Protein AF-A0A523S338-F1 (afdb_monomer_lite)

Foldseek 3Di:
DDDDDDDDDDDPDDDPDDPPPPPVPPPPPPPPQFWAWQDWDWDDLVPPDIDIDTGFTGFWQVRSQVVVWDWDWDDDDPAIATQDTNPRGADVVVPGGDWDDDPNHGDPGGRSPGTDHD

Secondary structure (DSSP, 8-state):
---------------------------------PPEEEEEEEEE-SSS-EEEEEEEEESBHHHHHHTTS-EEEEEETTEEEEEEETTEE-BGGGTB----EETTEEPSS-GGG-B---

pLDDT: mean 82.99, std 23.02, range [36.62, 98.69]

Structure (mmCIF, N/CA/C/O backbone):
data_AF-A0A523S338-F1
#
_entry.id   AF-A0A523S338-F1
#
loop_
_atom_site.group_PDB
_atom_site.id
_atom_site.type_symbol
_atom_site.label_atom_id
_atom_site.label_alt_id
_atom_site.label_comp_id
_atom_site.label_asym_id
_atom_site.label_entity_id
_atom_site.label_seq_id
_atom_site.pdbx_PDB_ins_code
_atom_site.Cartn_x
_atom_site.Cartn_y
_atom_site.Cartn_z
_atom_site.occupancy
_atom_site.B_iso_or_equiv
_atom_site.auth_seq_id
_atom_site.auth_comp_id
_atom_site.auth_asym_id
_atom_site.auth_atom_id
_atom_site.pdbx_PDB_model_num
ATOM 1 N N . MET A 1 1 ? 61.391 -47.694 -25.283 1.00 40.88 1 MET A N 1
ATOM 2 C CA . MET A 1 1 ? 61.272 -46.566 -24.337 1.00 40.88 1 MET A CA 1
ATOM 3 C C . MET A 1 1 ? 60.509 -47.039 -23.103 1.00 40.88 1 MET A C 1
ATOM 5 O O . MET A 1 1 ? 59.363 -47.431 -23.224 1.00 40.88 1 MET A O 1
ATOM 9 N N . VAL A 1 2 ? 61.253 -47.138 -22.000 1.00 36.62 2 VAL A N 1
ATOM 10 C CA . VAL A 1 2 ? 60.968 -46.983 -20.555 1.00 36.62 2 VAL A CA 1
ATOM 11 C C . VAL A 1 2 ? 59.520 -47.033 -19.989 1.00 36.62 2 VAL A C 1
ATOM 13 O O . VAL A 1 2 ? 58.704 -46.165 -20.264 1.00 36.62 2 VAL A O 1
ATOM 16 N N . ASN A 1 3 ? 59.373 -47.993 -19.059 1.00 38.78 3 ASN A N 1
ATOM 17 C CA . ASN A 1 3 ? 58.655 -48.097 -17.767 1.00 38.78 3 ASN A CA 1
ATOM 18 C C . ASN A 1 3 ? 57.134 -48.305 -17.586 1.00 38.78 3 ASN A C 1
ATOM 20 O O . ASN A 1 3 ? 56.287 -47.458 -17.836 1.00 38.78 3 ASN A O 1
ATOM 24 N N . VAL A 1 4 ? 56.907 -49.463 -16.949 1.00 47.69 4 VAL A N 1
ATOM 25 C CA . VAL A 1 4 ? 55.811 -49.994 -16.126 1.00 47.69 4 VAL A CA 1
ATOM 26 C C . VAL A 1 4 ? 55.727 -49.265 -14.764 1.00 47.69 4 VAL A C 1
ATOM 28 O O . VAL A 1 4 ? 56.702 -48.633 -14.367 1.00 47.69 4 VAL A O 1
ATOM 31 N N . LEU A 1 5 ? 54.625 -49.512 -14.029 1.00 38.94 5 LEU A N 1
ATOM 32 C CA . LEU A 1 5 ? 54.280 -49.201 -12.619 1.00 38.94 5 LEU A CA 1
ATOM 33 C C . LEU A 1 5 ? 53.389 -47.962 -12.459 1.00 38.94 5 LEU A C 1
ATOM 35 O O . LEU A 1 5 ? 53.679 -46.922 -13.021 1.00 38.94 5 LEU A O 1
ATOM 39 N N . ALA A 1 6 ? 52.320 -47.937 -11.666 1.00 38.97 6 ALA A N 1
ATOM 40 C CA . ALA A 1 6 ? 51.645 -48.857 -10.743 1.00 38.97 6 ALA A CA 1
ATOM 41 C C . ALA A 1 6 ? 50.310 -48.135 -10.380 1.00 38.97 6 ALA A C 1
ATOM 43 O O . ALA A 1 6 ? 50.147 -46.969 -10.710 1.00 38.97 6 ALA A O 1
ATOM 44 N N . ALA A 1 7 ? 49.283 -48.666 -9.732 1.00 37.38 7 ALA A N 1
ATOM 45 C CA . ALA A 1 7 ? 49.122 -49.837 -8.904 1.00 37.38 7 ALA A CA 1
ATOM 46 C C . ALA A 1 7 ? 47.620 -50.178 -8.895 1.00 37.38 7 ALA A C 1
ATOM 48 O O . ALA A 1 7 ? 46.768 -49.296 -8.793 1.00 37.38 7 ALA A O 1
ATOM 49 N N . LYS A 1 8 ? 47.297 -51.471 -8.943 1.00 43.69 8 LYS A N 1
ATOM 50 C CA . LYS A 1 8 ? 46.083 -51.981 -8.300 1.00 43.69 8 LYS A CA 1
ATOM 51 C C . LYS A 1 8 ? 46.262 -51.811 -6.788 1.00 43.69 8 LYS A C 1
ATOM 53 O O . LYS A 1 8 ? 47.362 -52.095 -6.324 1.00 43.69 8 LYS A O 1
ATOM 58 N N . LEU A 1 9 ? 45.181 -51.485 -6.070 1.00 39.16 9 LEU A N 1
ATOM 59 C CA . LEU A 1 9 ? 44.757 -52.045 -4.767 1.00 39.16 9 LEU A CA 1
ATOM 60 C C . LEU A 1 9 ? 44.171 -50.980 -3.815 1.00 39.16 9 LEU A C 1
ATOM 62 O O . LEU A 1 9 ? 44.731 -49.905 -3.653 1.00 39.16 9 LEU A O 1
ATOM 66 N N . ILE A 1 10 ? 43.106 -51.404 -3.117 1.00 43.78 10 ILE A N 1
ATOM 67 C CA . ILE A 1 10 ? 42.493 -50.834 -1.900 1.00 43.78 10 ILE A CA 1
ATOM 68 C C . ILE A 1 10 ? 41.421 -49.755 -2.137 1.00 43.78 10 ILE A C 1
ATOM 70 O O . ILE A 1 10 ? 41.722 -48.578 -2.267 1.00 43.78 10 ILE A O 1
ATOM 74 N N . SER A 1 11 ? 40.146 -50.163 -2.132 1.00 37.69 11 SER A N 1
ATOM 75 C CA . SER A 1 11 ? 39.204 -49.743 -1.074 1.00 37.69 11 SER A CA 1
ATOM 76 C C . SER A 1 11 ? 37.795 -50.266 -1.353 1.00 37.69 11 SER A C 1
ATOM 78 O O . SER A 1 11 ? 36.898 -49.552 -1.789 1.00 37.69 11 SER A O 1
ATOM 80 N N . THR A 1 12 ? 37.596 -51.550 -1.071 1.00 45.22 12 THR A N 1
ATOM 81 C CA . THR A 1 12 ? 36.277 -52.084 -0.730 1.00 45.22 12 THR A CA 1
ATOM 82 C C . THR A 1 12 ? 36.127 -51.928 0.780 1.00 45.22 12 THR A C 1
ATOM 84 O O . THR A 1 12 ? 36.534 -52.828 1.501 1.00 45.22 12 THR A O 1
ATOM 87 N N . LEU A 1 13 ? 35.643 -50.787 1.274 1.00 38.25 13 LEU A N 1
ATOM 88 C CA . LEU A 1 13 ? 34.935 -50.663 2.558 1.00 38.25 13 LEU A CA 1
ATOM 89 C C . LEU A 1 13 ? 34.571 -49.201 2.818 1.00 38.25 13 LEU A C 1
ATOM 91 O O . LEU A 1 13 ? 35.403 -48.327 2.604 1.00 38.25 13 LEU A O 1
ATOM 95 N N . LEU A 1 14 ? 33.401 -49.004 3.437 1.00 38.91 14 LEU A N 1
ATOM 96 C CA . LEU A 1 14 ? 32.992 -47.774 4.119 1.00 38.91 14 LEU A CA 1
ATOM 97 C C . LEU A 1 14 ? 32.667 -46.626 3.133 1.00 38.91 14 LEU A C 1
ATOM 99 O O . LEU A 1 14 ? 33.534 -46.053 2.500 1.00 38.91 14 LEU A O 1
ATOM 103 N N . ILE A 1 15 ? 31.423 -46.195 2.954 1.00 50.84 15 ILE A N 1
ATOM 104 C CA . ILE A 1 15 ? 30.575 -45.639 4.004 1.00 50.84 15 ILE A CA 1
ATOM 105 C C . ILE A 1 15 ? 29.139 -45.600 3.451 1.00 50.84 15 ILE A C 1
ATOM 107 O O . ILE A 1 15 ? 28.803 -44.794 2.587 1.00 50.84 15 ILE A O 1
ATOM 111 N N . ALA A 1 16 ? 28.275 -46.464 3.979 1.00 47.59 16 ALA A N 1
ATOM 112 C CA . ALA A 1 16 ? 26.874 -46.112 4.131 1.00 47.59 16 ALA A CA 1
ATOM 113 C C . ALA A 1 16 ? 26.823 -45.028 5.221 1.00 47.59 16 ALA A C 1
ATOM 115 O O . ALA A 1 16 ? 26.767 -45.350 6.404 1.00 47.59 16 ALA A O 1
ATOM 116 N N . ALA A 1 17 ? 26.943 -43.752 4.845 1.00 44.59 17 ALA A N 1
ATOM 117 C CA . ALA A 1 17 ? 26.666 -42.642 5.753 1.00 44.59 17 ALA A CA 1
ATOM 118 C C . ALA A 1 17 ? 25.308 -42.076 5.397 1.00 44.59 17 ALA A C 1
ATOM 120 O O . ALA A 1 17 ? 25.133 -41.418 4.378 1.00 44.59 17 ALA A O 1
ATOM 121 N N . LEU A 1 18 ? 24.396 -42.345 6.321 1.00 47.12 18 LEU A N 1
ATOM 122 C CA . LEU A 1 18 ? 23.430 -41.385 6.813 1.00 47.12 18 LEU A CA 1
ATOM 123 C C . LEU A 1 18 ? 22.560 -40.742 5.737 1.00 47.12 18 LEU A C 1
ATOM 125 O O . LEU A 1 18 ? 22.772 -39.631 5.259 1.00 47.12 18 LEU A O 1
ATOM 129 N N . ILE A 1 19 ? 21.449 -41.434 5.528 1.00 53.94 19 ILE A N 1
ATOM 130 C CA . ILE A 1 19 ? 20.125 -40.826 5.551 1.00 53.94 19 ILE A CA 1
ATOM 131 C C . ILE A 1 19 ? 20.074 -39.819 6.723 1.00 53.94 19 ILE A C 1
ATOM 133 O O . ILE A 1 19 ? 19.728 -40.177 7.847 1.00 53.94 19 ILE A O 1
ATOM 137 N N . SER A 1 20 ? 20.444 -38.565 6.481 1.00 50.72 20 SER A N 1
ATOM 138 C CA . SER A 1 20 ? 20.126 -37.462 7.385 1.00 50.72 20 SER A CA 1
ATOM 139 C C . SER A 1 20 ? 18.796 -36.882 6.941 1.00 50.72 20 SER A C 1
ATOM 141 O O . SER A 1 20 ? 18.730 -35.965 6.123 1.00 50.72 20 SER A O 1
ATOM 143 N N . GLN A 1 21 ? 17.728 -37.474 7.475 1.00 57.09 21 GLN A N 1
ATOM 144 C CA . GLN A 1 21 ? 16.388 -36.906 7.457 1.00 57.09 21 GLN A CA 1
ATOM 145 C C . GLN A 1 21 ? 16.436 -35.595 8.246 1.00 57.09 21 GLN A C 1
ATOM 147 O O . GLN A 1 21 ? 16.319 -35.597 9.466 1.00 57.09 21 GLN A O 1
ATOM 152 N N . HIS A 1 22 ? 16.623 -34.473 7.561 1.00 47.62 22 HIS A N 1
ATOM 153 C CA . HIS A 1 22 ? 16.223 -33.177 8.096 1.00 47.62 22 HIS A CA 1
ATOM 154 C C . HIS A 1 22 ? 14.870 -32.833 7.483 1.00 47.62 22 HIS A C 1
ATOM 156 O O . HIS A 1 22 ? 14.740 -31.902 6.697 1.00 47.62 22 HIS A O 1
ATOM 162 N N . ALA A 1 23 ? 13.843 -33.600 7.852 1.00 56.06 23 ALA A N 1
ATOM 163 C CA . ALA A 1 23 ? 12.535 -32.985 7.984 1.00 56.06 23 ALA A CA 1
ATOM 164 C C . ALA A 1 23 ? 12.639 -32.119 9.243 1.00 56.06 23 ALA A C 1
ATOM 166 O O . ALA A 1 23 ? 12.390 -32.581 10.354 1.00 56.06 23 ALA A O 1
ATOM 167 N N . ALA A 1 24 ? 13.137 -30.893 9.082 1.00 56.03 24 ALA A N 1
ATOM 168 C CA . ALA A 1 24 ? 12.938 -29.885 10.100 1.00 56.03 24 ALA A CA 1
ATOM 169 C C . ALA A 1 24 ? 11.425 -29.684 10.172 1.00 56.03 24 ALA A C 1
ATOM 171 O O . ALA A 1 24 ? 10.824 -29.090 9.279 1.00 56.03 24 ALA A O 1
ATOM 172 N N . THR A 1 25 ? 10.796 -30.263 11.189 1.00 49.28 25 THR A N 1
ATOM 173 C CA . THR A 1 25 ? 9.441 -29.895 11.565 1.00 49.28 25 THR A CA 1
ATOM 174 C C . THR A 1 25 ? 9.510 -28.426 11.952 1.00 49.28 25 THR A C 1
ATOM 176 O O . THR A 1 25 ? 9.946 -28.088 13.051 1.00 49.28 25 THR A O 1
ATOM 179 N N . PHE A 1 26 ? 9.146 -27.547 11.021 1.00 50.00 26 PHE A N 1
ATOM 180 C CA . PHE A 1 26 ? 8.858 -26.157 11.323 1.00 50.00 26 PHE A CA 1
ATOM 181 C C . PHE A 1 26 ? 7.591 -26.168 12.176 1.00 50.00 26 PHE A C 1
ATOM 183 O O . PHE A 1 26 ? 6.476 -26.121 11.664 1.00 50.00 26 PHE A O 1
ATOM 190 N N . ILE A 1 27 ? 7.755 -26.312 13.491 1.00 51.34 27 ILE A N 1
ATOM 191 C CA . ILE A 1 27 ? 6.748 -25.826 14.426 1.00 51.34 27 ILE A CA 1
ATOM 192 C C . ILE A 1 27 ? 6.952 -24.318 14.423 1.00 51.34 27 ILE A C 1
ATOM 194 O O . ILE A 1 27 ? 7.663 -23.774 15.261 1.00 51.34 27 ILE A O 1
ATOM 198 N N . GLY A 1 28 ? 6.415 -23.661 13.396 1.00 45.91 28 GLY A N 1
ATOM 199 C CA . GLY A 1 28 ? 6.152 -22.242 13.504 1.00 45.91 28 GLY A CA 1
ATOM 200 C C . GLY A 1 28 ? 5.201 -22.095 14.677 1.00 45.91 28 GLY A C 1
ATOM 201 O O . GLY A 1 28 ? 4.118 -22.684 14.661 1.00 45.91 28 GLY A O 1
ATOM 202 N N . GLU A 1 29 ? 5.613 -21.374 15.716 1.00 43.69 29 GLU A N 1
ATOM 203 C CA . GLU A 1 29 ? 4.633 -20.724 16.571 1.00 43.69 29 GLU A CA 1
ATOM 204 C C . GLU A 1 29 ? 3.706 -19.968 15.620 1.00 43.69 29 GLU A C 1
ATOM 206 O O . GLU A 1 29 ? 4.148 -19.054 14.926 1.00 43.69 29 GLU A O 1
ATOM 211 N N . SER A 1 30 ? 2.444 -20.391 15.507 1.00 46.50 30 SER A N 1
ATOM 212 C CA . SER A 1 30 ? 1.453 -19.514 14.907 1.00 46.50 30 SER A CA 1
ATOM 213 C C . SER A 1 30 ? 1.271 -18.390 15.920 1.00 46.50 30 SER A C 1
ATOM 215 O O . SER A 1 30 ? 0.473 -18.518 16.853 1.00 46.50 30 SER A O 1
ATOM 217 N N . SER A 1 31 ? 2.051 -17.319 15.800 1.00 54.75 31 SER A N 1
ATOM 218 C CA . SER A 1 31 ? 1.603 -16.036 16.310 1.00 54.75 31 SER A CA 1
ATOM 219 C C . SER A 1 31 ? 0.297 -15.772 15.573 1.00 54.75 31 SER A C 1
ATOM 221 O O . SER A 1 31 ? 0.286 -15.509 14.375 1.00 54.75 31 SER A O 1
ATOM 223 N N . HIS A 1 32 ? -0.828 -15.993 16.252 1.00 52.25 32 HIS A N 1
ATOM 224 C CA . HIS A 1 32 ? -2.071 -15.385 15.812 1.00 52.25 32 HIS A CA 1
ATOM 225 C C . HIS A 1 32 ? -1.827 -13.887 15.951 1.00 52.25 32 HIS A C 1
ATOM 227 O O . HIS A 1 32 ? -1.904 -13.353 17.056 1.00 52.25 32 HIS A O 1
ATOM 233 N N . GLU A 1 33 ? -1.418 -13.247 14.859 1.00 69.94 33 GLU A N 1
ATOM 234 C CA . GLU A 1 33 ? -1.448 -11.797 14.769 1.00 69.94 33 GLU A CA 1
ATOM 235 C C . GLU A 1 33 ? -2.924 -11.418 14.829 1.00 69.94 33 GLU A C 1
ATOM 237 O O . GLU A 1 33 ? -3.741 -11.864 14.020 1.00 69.94 33 GLU A O 1
ATOM 242 N N . ILE A 1 34 ? -3.289 -10.736 15.910 1.00 82.56 34 ILE A N 1
ATOM 243 C CA . ILE A 1 34 ? -4.652 -10.268 16.114 1.00 82.56 34 ILE A CA 1
ATOM 244 C C . ILE A 1 34 ? -4.812 -9.084 15.171 1.00 82.56 34 ILE A C 1
ATOM 246 O O . ILE A 1 34 ? -4.043 -8.133 15.265 1.00 82.56 34 ILE A O 1
ATOM 250 N N . ALA A 1 35 ? -5.777 -9.164 14.256 1.00 91.25 35 ALA A N 1
ATOM 251 C CA . ALA A 1 35 ? -6.092 -8.042 13.387 1.00 91.25 35 ALA A CA 1
ATOM 252 C C . ALA A 1 35 ? -6.542 -6.850 14.242 1.00 91.25 35 ALA A C 1
ATOM 254 O O . ALA A 1 35 ? -7.441 -6.998 15.075 1.00 91.25 35 ALA A O 1
ATOM 255 N N . ALA A 1 36 ? -5.914 -5.696 14.030 1.00 95.31 36 ALA A N 1
ATOM 256 C CA . ALA A 1 36 ? -6.407 -4.432 14.548 1.00 95.31 36 ALA A CA 1
ATOM 257 C C . ALA A 1 36 ? -7.703 -4.055 13.822 1.00 95.31 36 ALA A C 1
ATOM 259 O O . ALA A 1 36 ? -7.971 -4.513 12.705 1.00 95.31 36 ALA A O 1
ATOM 260 N N . THR A 1 37 ? -8.521 -3.242 14.474 1.00 96.56 37 THR A N 1
ATOM 261 C CA . THR A 1 37 ? -9.871 -2.887 14.031 1.00 96.56 37 THR A CA 1
ATOM 262 C C . THR A 1 37 ? -10.045 -1.374 13.968 1.00 96.56 37 THR A C 1
ATOM 264 O O . THR A 1 37 ? -9.273 -0.617 14.547 1.00 96.56 37 THR A O 1
ATOM 267 N N . GLY A 1 38 ? -11.070 -0.899 13.255 1.00 96.88 38 GLY A N 1
ATOM 268 C CA . GLY A 1 38 ? -11.355 0.541 13.195 1.00 96.88 38 GLY A CA 1
ATOM 269 C C . GLY A 1 38 ? -10.315 1.351 12.410 1.00 96.88 38 GLY A C 1
ATOM 270 O O . GLY A 1 38 ? -10.253 2.574 12.547 1.00 96.88 38 GLY A O 1
ATOM 271 N N . ILE A 1 39 ? -9.505 0.693 11.578 1.00 97.88 39 ILE A N 1
ATOM 272 C CA . ILE A 1 39 ? -8.433 1.336 10.822 1.00 97.88 39 ILE A CA 1
ATOM 273 C C . ILE A 1 39 ? -9.043 2.243 9.752 1.00 97.88 39 ILE A C 1
ATOM 275 O O . ILE A 1 39 ? -9.990 1.873 9.051 1.00 97.88 39 ILE A O 1
ATOM 279 N N . SER A 1 40 ? -8.472 3.440 9.613 1.00 98.25 40 SER A N 1
ATOM 280 C CA . SER A 1 40 ? -8.734 4.329 8.482 1.00 98.25 40 SER A CA 1
ATOM 281 C C . SER A 1 40 ? -7.575 4.267 7.495 1.00 98.25 40 SER A C 1
ATOM 283 O O . SER A 1 40 ? -6.419 4.430 7.885 1.00 98.25 40 SER A O 1
ATOM 285 N N . LEU A 1 41 ? -7.885 4.055 6.218 1.00 98.38 41 LEU A N 1
ATOM 286 C CA . LEU A 1 41 ? -6.915 4.033 5.127 1.00 98.38 41 LEU A CA 1
ATOM 287 C C . LEU A 1 41 ? -7.201 5.182 4.164 1.00 98.38 41 LEU A C 1
ATOM 289 O O . LEU A 1 41 ? -8.303 5.296 3.629 1.00 98.38 41 LEU A O 1
ATOM 293 N N . HIS A 1 42 ? -6.171 5.982 3.914 1.00 98.44 42 HIS A N 1
ATOM 294 C CA . HIS A 1 42 ? -6.173 7.054 2.930 1.00 98.44 42 HIS A CA 1
ATOM 295 C C . HIS A 1 42 ? -5.260 6.671 1.764 1.00 98.44 42 HIS A C 1
ATOM 297 O O . HIS A 1 42 ? -4.047 6.545 1.940 1.00 98.44 42 HIS A O 1
ATOM 303 N N . LEU A 1 43 ? -5.834 6.473 0.578 1.00 98.31 43 LEU A N 1
ATOM 304 C CA . LEU A 1 43 ? -5.101 6.102 -0.629 1.00 98.31 43 LEU A CA 1
ATOM 305 C C . LEU A 1 43 ? -5.048 7.284 -1.603 1.00 98.31 43 LEU A C 1
ATOM 307 O O . LEU A 1 43 ? -6.025 7.574 -2.295 1.00 98.31 43 LEU A O 1
ATOM 311 N N . ASP A 1 44 ? -3.893 7.947 -1.663 1.00 98.00 44 ASP A N 1
ATOM 312 C CA . ASP A 1 44 ? -3.613 9.066 -2.571 1.00 98.00 44 ASP A CA 1
ATOM 313 C C . ASP A 1 44 ? -2.806 8.589 -3.787 1.00 98.00 44 ASP A C 1
ATOM 315 O O . ASP A 1 44 ? -1.695 8.074 -3.661 1.00 98.00 44 ASP A O 1
ATOM 319 N N . PHE A 1 45 ? -3.357 8.782 -4.985 1.00 96.94 45 PHE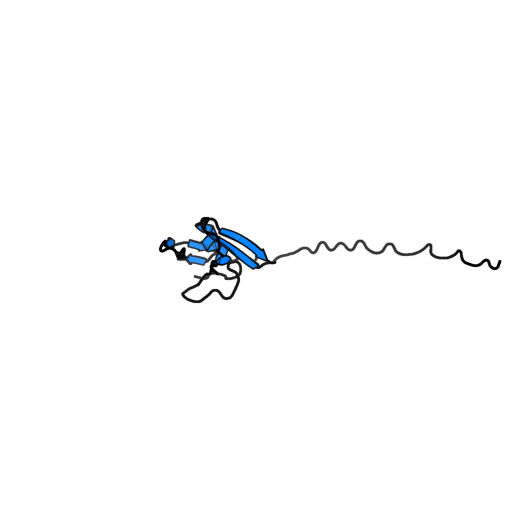 A N 1
ATOM 320 C CA . PHE A 1 45 ? -2.738 8.366 -6.247 1.00 96.94 45 PHE A CA 1
ATOM 321 C C . PHE A 1 45 ? -1.750 9.396 -6.823 1.00 96.94 45 PHE A C 1
ATOM 323 O O . PHE A 1 45 ? -1.213 9.196 -7.916 1.00 96.94 45 PHE A O 1
ATOM 330 N N . GLY A 1 46 ? -1.547 10.538 -6.163 1.00 93.75 46 GLY A N 1
ATOM 331 C CA . GLY A 1 46 ? -0.644 11.608 -6.603 1.00 93.75 46 GLY A CA 1
ATOM 332 C C . GLY A 1 46 ? -1.119 12.372 -7.845 1.00 93.75 46 GLY A C 1
ATOM 333 O O . GLY A 1 46 ? -0.420 13.256 -8.340 1.00 93.75 46 GLY A O 1
ATOM 334 N N . ASN A 1 47 ? -2.311 12.056 -8.361 1.00 91.94 47 ASN A N 1
ATOM 335 C CA . ASN A 1 47 ? -2.945 12.721 -9.505 1.00 91.94 47 ASN A CA 1
ATOM 336 C C . ASN A 1 47 ? -4.178 13.557 -9.102 1.00 91.94 47 ASN A C 1
ATOM 338 O O . ASN A 1 47 ? -4.955 13.967 -9.964 1.00 91.94 47 ASN A O 1
ATOM 342 N N . GLY A 1 48 ? -4.362 13.791 -7.798 1.00 95.38 48 GLY A N 1
ATOM 343 C CA . GLY A 1 48 ? -5.532 14.456 -7.220 1.00 95.38 48 GLY A CA 1
ATOM 344 C C . GLY A 1 48 ? -6.715 13.524 -6.937 1.00 95.38 48 GLY A C 1
ATOM 345 O O . GLY A 1 48 ? -7.714 13.981 -6.387 1.00 95.38 48 GLY A O 1
ATOM 346 N N . THR A 1 49 ? -6.616 12.240 -7.292 1.00 96.50 49 THR A N 1
ATOM 347 C CA . THR A 1 49 ? -7.569 11.209 -6.865 1.00 96.50 49 THR A CA 1
ATOM 348 C C . THR A 1 49 ? -7.155 10.676 -5.505 1.00 96.50 49 THR A C 1
ATOM 350 O O . THR A 1 49 ? -6.008 10.274 -5.318 1.00 96.50 49 THR A O 1
ATOM 353 N N . VAL A 1 50 ? -8.119 10.638 -4.594 1.00 97.94 50 VAL A N 1
ATOM 354 C CA . VAL A 1 50 ? -7.976 10.135 -3.232 1.00 97.94 50 VAL A CA 1
ATOM 355 C C . VAL A 1 50 ? -9.162 9.230 -2.934 1.00 97.94 50 VAL A C 1
ATOM 357 O O . VAL A 1 50 ? -10.290 9.552 -3.319 1.00 97.94 50 VAL A O 1
ATOM 360 N N . LEU A 1 51 ? -8.908 8.113 -2.258 1.00 98.06 51 LEU A N 1
ATOM 361 C CA . LEU A 1 51 ? -9.936 7.234 -1.711 1.00 98.06 51 LEU A CA 1
ATOM 362 C C . LEU A 1 51 ? -9.747 7.100 -0.202 1.00 98.06 51 LEU A C 1
ATOM 364 O O . LEU A 1 51 ? -8.640 6.840 0.264 1.00 98.06 51 LEU A O 1
ATOM 368 N N . ASP A 1 52 ? -10.845 7.235 0.534 1.00 98.44 52 ASP A N 1
ATOM 369 C CA . ASP A 1 52 ? -10.886 7.076 1.983 1.00 98.44 52 ASP A CA 1
ATOM 370 C C . ASP A 1 52 ? -11.715 5.844 2.340 1.00 98.44 52 ASP A C 1
ATOM 372 O O . ASP A 1 52 ? -12.843 5.667 1.866 1.00 98.44 52 ASP A O 1
ATOM 376 N N . PHE A 1 53 ? -11.152 5.003 3.197 1.00 98.38 53 PHE A N 1
ATOM 377 C CA . PHE A 1 53 ? -11.794 3.819 3.745 1.00 98.38 53 PHE A CA 1
ATOM 378 C C . PHE A 1 53 ? -11.725 3.879 5.271 1.00 98.38 53 PHE A C 1
ATOM 380 O O . PHE A 1 53 ? -10.743 4.354 5.842 1.00 98.38 53 PHE A O 1
ATOM 387 N N . HIS A 1 54 ? -12.767 3.384 5.932 1.00 98.00 54 HIS A N 1
ATOM 388 C CA . HIS A 1 54 ? -12.905 3.400 7.386 1.00 98.00 54 HIS A CA 1
ATOM 389 C C . HIS A 1 54 ? -13.403 2.046 7.877 1.00 98.00 54 HIS A C 1
ATOM 391 O O . HIS A 1 54 ? -13.921 1.257 7.084 1.00 98.00 54 HIS A O 1
ATOM 397 N N . ASP A 1 55 ? -13.276 1.818 9.184 1.00 97.25 55 ASP A N 1
ATOM 398 C CA . ASP A 1 55 ? -13.710 0.590 9.850 1.00 97.25 55 ASP A CA 1
ATOM 399 C C . ASP A 1 5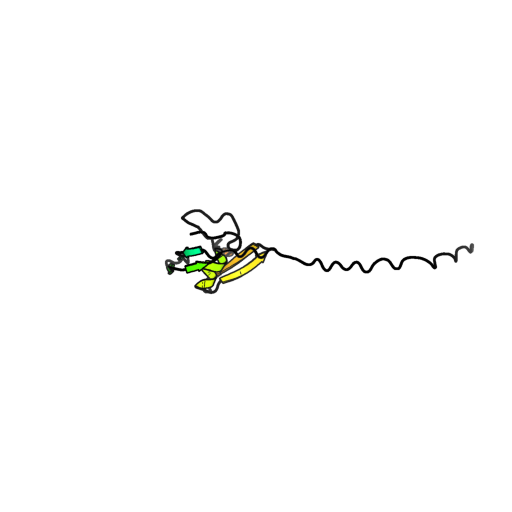5 ? -13.084 -0.674 9.225 1.00 97.25 55 ASP A C 1
ATOM 401 O O . ASP A 1 55 ? -13.727 -1.719 9.123 1.00 97.25 55 ASP A O 1
ATOM 405 N N . ILE A 1 56 ? -11.825 -0.565 8.782 1.00 97.38 56 ILE A N 1
ATOM 406 C CA . ILE A 1 56 ? -11.063 -1.675 8.204 1.00 97.38 56 ILE A CA 1
ATOM 407 C C . ILE A 1 56 ? -10.445 -2.510 9.326 1.00 97.38 56 ILE A C 1
ATOM 409 O O . ILE A 1 56 ? -10.045 -1.987 10.370 1.00 97.38 56 ILE A O 1
ATOM 413 N N . GLU A 1 57 ? -10.339 -3.810 9.077 1.00 96.75 57 GLU A N 1
ATOM 414 C CA . GLU A 1 57 ? -9.583 -4.743 9.903 1.00 96.75 57 GLU A CA 1
ATOM 415 C C . GLU A 1 57 ? -8.338 -5.210 9.145 1.00 96.75 57 GLU A C 1
ATOM 417 O O . GLU A 1 57 ? -8.392 -5.439 7.933 1.00 96.75 57 GLU A O 1
ATOM 422 N N . GLY A 1 58 ? -7.222 -5.386 9.848 1.00 96.50 58 GLY A N 1
ATOM 423 C CA . GLY A 1 58 ? -6.029 -5.978 9.254 1.00 96.50 58 GLY A CA 1
ATOM 424 C C . GLY A 1 58 ? -4.889 -6.183 10.241 1.00 96.50 58 GLY A C 1
ATOM 425 O O . GLY A 1 58 ? -4.899 -5.637 11.340 1.00 96.50 58 GLY A O 1
ATOM 426 N N . THR A 1 59 ? -3.920 -7.013 9.863 1.00 97.19 59 THR A N 1
ATOM 427 C CA . THR A 1 59 ? -2.747 -7.340 10.698 1.00 97.19 59 THR A CA 1
ATOM 428 C C . THR A 1 59 ? -1.560 -6.431 10.413 1.00 97.19 59 THR A C 1
ATOM 430 O O . THR A 1 59 ? -0.893 -5.957 11.325 1.00 97.19 59 THR A O 1
ATOM 433 N N . ASP A 1 60 ? -1.325 -6.123 9.140 1.00 98.06 60 ASP A N 1
ATOM 434 C CA . ASP A 1 60 ? -0.239 -5.263 8.684 1.00 98.06 60 ASP A CA 1
ATOM 435 C C . ASP A 1 60 ? -0.701 -4.316 7.568 1.00 98.06 60 ASP A C 1
ATOM 437 O O . ASP A 1 60 ? -1.812 -4.430 7.044 1.00 98.06 60 ASP A O 1
ATOM 441 N N . VAL A 1 61 ? 0.144 -3.354 7.195 1.00 98.31 61 VAL A N 1
ATOM 442 C CA . VAL A 1 61 ? -0.199 -2.334 6.188 1.00 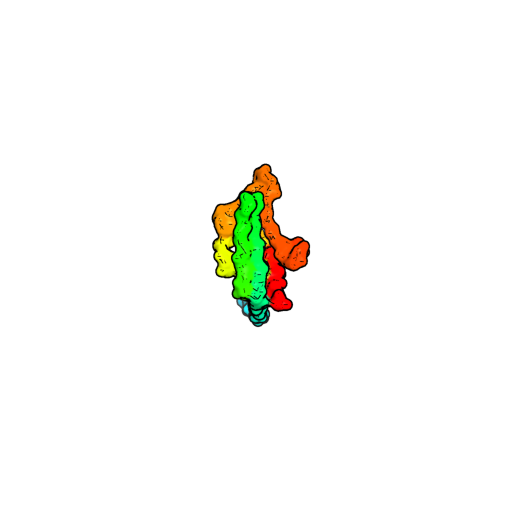98.31 61 VAL A CA 1
ATOM 443 C C . VAL A 1 61 ? -0.523 -2.945 4.820 1.00 98.31 61 VAL A C 1
ATOM 445 O O . VAL A 1 61 ? -1.412 -2.442 4.124 1.00 98.31 61 VAL A O 1
ATOM 448 N N . LEU A 1 62 ? 0.167 -4.019 4.416 1.00 98.50 62 LEU A N 1
ATOM 449 C CA . LEU A 1 62 ? -0.145 -4.703 3.159 1.00 98.50 62 LEU A CA 1
ATOM 450 C C . LEU A 1 62 ? -1.536 -5.336 3.249 1.00 98.50 62 LEU A C 1
ATOM 452 O O . LEU A 1 62 ? -2.365 -5.084 2.378 1.00 98.50 62 LEU A O 1
ATOM 456 N N . ASN A 1 63 ? -1.812 -6.077 4.321 1.00 98.06 63 ASN A N 1
ATOM 457 C CA . ASN A 1 63 ? -3.090 -6.740 4.550 1.00 98.06 63 ASN A CA 1
ATOM 458 C C . ASN A 1 63 ? -4.268 -5.750 4.601 1.00 98.06 63 ASN A C 1
ATOM 460 O O . ASN A 1 63 ? -5.292 -5.985 3.960 1.00 98.06 63 ASN A O 1
ATOM 464 N N . VAL A 1 64 ? -4.102 -4.612 5.284 1.00 98.31 64 VAL A N 1
ATOM 465 C CA . VAL A 1 64 ? -5.092 -3.519 5.303 1.00 98.31 64 VAL A CA 1
ATOM 466 C C . VAL A 1 64 ? -5.370 -3.014 3.888 1.00 98.31 64 VAL A C 1
ATOM 468 O O . VAL A 1 64 ? -6.527 -2.860 3.504 1.00 98.31 64 VAL A O 1
ATOM 471 N N . THR A 1 65 ? -4.331 -2.791 3.083 1.00 98.56 65 THR A N 1
ATOM 472 C CA . THR A 1 65 ? -4.488 -2.263 1.717 1.00 98.56 65 THR A CA 1
ATOM 473 C C . THR A 1 65 ? -5.149 -3.286 0.785 1.00 98.56 65 THR A C 1
ATOM 475 O O . THR A 1 65 ?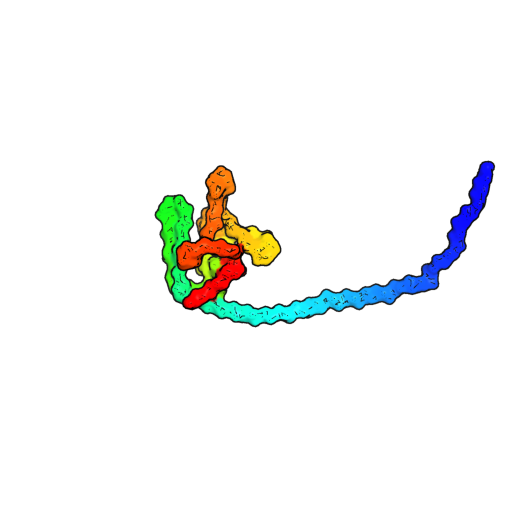 -6.075 -2.948 0.046 1.00 98.56 65 THR A O 1
ATOM 478 N N . GLU A 1 66 ? -4.725 -4.550 0.857 1.00 98.38 66 GLU A N 1
ATOM 479 C CA . GLU A 1 66 ? -5.281 -5.665 0.078 1.00 98.38 66 GLU A CA 1
ATOM 480 C C . GLU A 1 66 ? -6.754 -5.951 0.409 1.00 98.38 66 GLU A C 1
ATOM 482 O O . GLU A 1 66 ? -7.480 -6.499 -0.421 1.00 98.38 66 GLU A O 1
ATOM 487 N N . SER A 1 67 ? -7.223 -5.557 1.598 1.00 97.69 67 SER A N 1
ATOM 488 C CA . SER A 1 67 ? -8.622 -5.743 2.002 1.00 97.69 67 SER A CA 1
ATOM 489 C C . SER A 1 67 ? -9.615 -4.885 1.205 1.00 97.69 67 SER A C 1
ATOM 491 O O . SER A 1 67 ? -10.791 -5.243 1.111 1.00 97.69 67 SER A O 1
ATOM 493 N N . VAL A 1 68 ? -9.159 -3.778 0.602 1.00 98.19 68 VAL A N 1
ATOM 494 C CA . VAL A 1 68 ? -10.030 -2.825 -0.112 1.00 98.19 68 VAL A CA 1
ATOM 495 C C . VAL A 1 68 ? -9.747 -2.718 -1.607 1.00 98.19 68 VAL A C 1
ATOM 497 O O . VAL A 1 68 ? -10.610 -2.265 -2.360 1.00 98.19 68 VAL A O 1
ATOM 500 N N . THR A 1 69 ? -8.560 -3.119 -2.063 1.00 98.12 69 THR A N 1
ATOM 501 C CA . THR A 1 69 ? -8.177 -3.046 -3.476 1.00 98.12 69 THR A CA 1
ATOM 502 C C . THR A 1 69 ? -7.075 -4.042 -3.819 1.00 98.12 69 THR A C 1
ATOM 504 O O . THR A 1 69 ? -6.313 -4.472 -2.962 1.00 98.12 69 THR A O 1
ATOM 507 N N . GLU A 1 70 ? -6.945 -4.376 -5.104 1.00 98.19 70 GLU A N 1
ATOM 508 C CA . GLU A 1 70 ? -5.825 -5.179 -5.592 1.00 98.19 70 GLU A CA 1
ATOM 509 C C . GLU A 1 70 ? -4.493 -4.427 -5.441 1.00 98.19 70 GLU A C 1
ATOM 511 O O . GLU A 1 70 ? -4.381 -3.243 -5.794 1.00 98.19 70 GLU A O 1
ATOM 516 N N . VAL A 1 71 ? -3.484 -5.144 -4.939 1.00 98.69 71 VAL A N 1
ATOM 517 C CA . VAL A 1 71 ? -2.111 -4.670 -4.759 1.00 98.69 71 VAL A CA 1
ATOM 518 C C . VAL A 1 71 ? -1.172 -5.582 -5.545 1.00 98.69 71 VAL A C 1
ATOM 520 O O . VAL A 1 71 ? -1.111 -6.790 -5.331 1.00 98.69 71 VAL A O 1
ATOM 523 N N . GLY A 1 72 ? -0.419 -4.996 -6.471 1.00 98.69 72 GLY A N 1
ATOM 524 C CA . GLY A 1 72 ? 0.664 -5.684 -7.162 1.00 98.69 72 GLY A CA 1
ATOM 525 C C . GLY A 1 72 ? 1.923 -5.654 -6.306 1.00 98.69 72 GLY A C 1
ATOM 526 O O . GLY A 1 72 ? 2.289 -4.602 -5.779 1.00 98.69 72 GLY A O 1
ATOM 527 N N . VAL A 1 73 ? 2.605 -6.794 -6.181 1.00 98.56 73 VAL A N 1
ATOM 528 C CA . VAL A 1 73 ? 3.799 -6.923 -5.337 1.00 98.56 73 VAL A CA 1
ATOM 529 C C . VAL A 1 73 ? 4.909 -7.740 -5.990 1.00 98.56 73 VAL A C 1
ATOM 531 O O . VAL A 1 73 ? 4.669 -8.656 -6.778 1.00 98.56 73 VAL A O 1
ATOM 534 N N . VAL A 1 74 ? 6.149 -7.440 -5.608 1.00 98.50 74 VAL A N 1
ATOM 535 C CA . VAL A 1 74 ? 7.333 -8.276 -5.838 1.00 98.50 74 VAL A CA 1
ATOM 536 C C . VAL A 1 74 ? 7.971 -8.591 -4.490 1.00 98.50 74 VAL A C 1
ATOM 538 O O . VAL A 1 74 ? 8.133 -7.710 -3.649 1.00 98.50 74 VAL A O 1
ATOM 541 N N . TRP A 1 75 ? 8.350 -9.851 -4.291 1.00 98.06 75 TRP A N 1
ATOM 542 C CA . TRP A 1 75 ? 8.939 -10.328 -3.042 1.00 98.06 75 TRP A CA 1
ATOM 543 C C . TRP A 1 75 ? 10.466 -10.349 -3.102 1.00 98.06 75 TRP A C 1
ATOM 545 O O . TRP A 1 75 ? 11.057 -10.863 -4.055 1.00 98.06 75 TRP A O 1
ATOM 555 N N . TYR A 1 76 ? 11.097 -9.862 -2.038 1.00 97.44 76 TYR A N 1
ATOM 556 C CA . TYR A 1 76 ? 12.537 -9.923 -1.802 1.00 97.44 76 TYR A CA 1
ATOM 557 C C . TYR A 1 76 ? 12.796 -10.624 -0.466 1.00 97.44 76 TYR A C 1
ATOM 559 O O . TYR A 1 76 ? 12.911 -9.991 0.581 1.00 97.44 76 TYR A O 1
ATOM 567 N N . GLY A 1 77 ? 12.863 -11.957 -0.497 1.00 96.94 77 GLY A N 1
ATOM 568 C CA . GLY A 1 77 ? 12.872 -12.749 0.734 1.00 96.94 77 GLY A CA 1
ATOM 569 C C . GLY A 1 77 ? 11.515 -12.665 1.431 1.00 96.94 77 GLY A C 1
ATOM 570 O O . GLY A 1 77 ? 10.501 -12.979 0.814 1.00 96.94 77 GLY A O 1
ATOM 571 N N . ASP A 1 78 ? 11.499 -12.242 2.695 1.00 97.00 78 ASP A N 1
ATOM 572 C CA . ASP A 1 78 ? 10.280 -12.018 3.485 1.00 97.00 78 ASP A CA 1
ATOM 573 C C . ASP A 1 78 ? 9.756 -10.573 3.406 1.00 97.00 78 ASP A C 1
ATOM 575 O O . ASP A 1 78 ? 8.817 -10.226 4.119 1.00 97.00 78 ASP A O 1
ATOM 579 N N . LEU A 1 79 ? 10.359 -9.726 2.568 1.00 98.25 79 LEU A N 1
ATOM 580 C CA . LEU A 1 79 ? 9.986 -8.323 2.402 1.00 98.25 79 LEU A CA 1
ATOM 581 C C . LEU A 1 79 ? 9.203 -8.116 1.106 1.00 98.25 79 LEU A C 1
ATOM 583 O O . LEU A 1 79 ? 9.596 -8.614 0.046 1.00 98.25 79 LEU A O 1
ATOM 587 N N . VAL A 1 80 ? 8.133 -7.330 1.185 1.00 98.25 80 VAL A N 1
ATOM 588 C CA . VAL A 1 80 ? 7.320 -6.951 0.031 1.00 98.25 80 VAL A CA 1
ATOM 589 C C . VAL A 1 80 ? 7.751 -5.605 -0.548 1.00 98.25 80 VAL A C 1
ATOM 591 O O . VAL A 1 80 ? 8.013 -4.644 0.176 1.00 98.25 80 VAL A O 1
ATOM 594 N N . PHE A 1 81 ? 7.779 -5.522 -1.873 1.00 98.44 81 PHE A N 1
ATOM 595 C CA . PHE A 1 81 ? 7.858 -4.275 -2.619 1.00 98.44 81 PHE A CA 1
ATOM 596 C C . PHE A 1 81 ? 6.579 -4.093 -3.437 1.00 98.44 81 PHE A C 1
ATOM 598 O O . PHE A 1 81 ? 6.303 -4.887 -4.337 1.00 98.44 81 PHE A O 1
ATOM 605 N N . VAL A 1 82 ? 5.800 -3.056 -3.125 1.00 98.56 82 VAL A N 1
ATOM 606 C CA . VAL A 1 82 ? 4.546 -2.749 -3.827 1.00 98.56 82 VAL A CA 1
ATOM 607 C C . VAL A 1 82 ? 4.856 -2.156 -5.200 1.00 98.56 82 VAL A C 1
ATOM 609 O O . VAL A 1 82 ? 5.549 -1.144 -5.316 1.00 98.56 82 VAL A O 1
ATOM 612 N N . THR A 1 83 ? 4.347 -2.790 -6.253 1.00 98.56 83 THR A N 1
ATOM 613 C CA . THR A 1 83 ? 4.537 -2.379 -7.650 1.00 98.56 83 THR A CA 1
ATOM 614 C C . THR A 1 83 ? 3.339 -1.637 -8.226 1.00 98.56 83 THR A C 1
ATOM 616 O O . THR A 1 83 ? 3.526 -0.818 -9.130 1.00 98.56 83 THR A O 1
ATOM 619 N N . SER A 1 84 ? 2.137 -1.880 -7.701 1.00 98.56 84 SER A N 1
ATOM 620 C CA . SER A 1 84 ? 0.914 -1.178 -8.092 1.00 98.56 84 SER A CA 1
ATOM 621 C C . SER A 1 84 ? -0.167 -1.239 -7.018 1.00 98.56 84 SER A C 1
ATOM 623 O O . SER A 1 84 ? -0.211 -2.191 -6.244 1.00 98.56 84 SER A O 1
ATOM 625 N N . ILE A 1 85 ? -1.083 -0.272 -7.027 1.00 98.69 85 ILE A N 1
ATOM 626 C CA . ILE A 1 85 ? -2.325 -0.296 -6.240 1.00 98.69 85 ILE A CA 1
ATOM 627 C C . ILE A 1 85 ? -3.463 0.142 -7.162 1.00 98.69 85 ILE A C 1
ATOM 629 O O . ILE A 1 85 ? -3.325 1.156 -7.847 1.00 98.69 85 ILE A O 1
ATOM 633 N N . ALA A 1 86 ? -4.558 -0.624 -7.206 1.00 97.44 86 ALA A N 1
ATOM 634 C CA . ALA A 1 86 ? -5.710 -0.362 -8.082 1.00 97.44 86 ALA A CA 1
ATOM 635 C C . ALA A 1 86 ? -5.294 -0.104 -9.549 1.00 97.44 86 ALA A C 1
ATOM 637 O O . ALA A 1 86 ? -5.639 0.919 -10.139 1.00 97.44 86 ALA A O 1
ATOM 638 N N . ASP A 1 87 ? -4.471 -1.001 -10.103 1.00 95.38 87 ASP A N 1
ATOM 639 C CA . ASP A 1 87 ? -3.877 -0.920 -11.450 1.00 95.38 87 ASP A CA 1
ATOM 640 C C . ASP A 1 87 ? -2.940 0.276 -11.720 1.00 95.38 87 ASP A C 1
ATOM 642 O O . ASP A 1 87 ? -2.377 0.397 -12.812 1.00 95.38 87 ASP A O 1
ATOM 646 N N . VAL A 1 88 ? -2.685 1.144 -10.737 1.00 97.81 88 VAL A N 1
ATOM 647 C CA . VAL A 1 88 ? -1.736 2.254 -10.877 1.00 97.81 88 VAL A CA 1
ATOM 648 C C . VAL A 1 88 ? -0.343 1.786 -10.472 1.00 97.81 88 VAL A C 1
ATOM 650 O O . VAL A 1 88 ? -0.045 1.588 -9.293 1.00 97.81 88 VAL A O 1
ATOM 653 N N . SER A 1 89 ? 0.519 1.582 -11.469 1.00 97.88 89 SER A N 1
ATOM 654 C CA . SER A 1 89 ? 1.906 1.151 -11.271 1.00 97.88 89 SER A CA 1
ATOM 655 C C . SER A 1 89 ? 2.839 2.284 -10.844 1.00 97.88 89 SER A C 1
ATOM 657 O O . SER A 1 89 ? 2.616 3.455 -11.153 1.00 97.88 89 SER A O 1
ATOM 659 N N . ASN A 1 90 ? 3.953 1.904 -10.220 1.00 97.81 90 ASN A N 1
ATOM 660 C CA . ASN A 1 90 ? 5.108 2.783 -10.049 1.00 97.81 90 ASN A CA 1
ATOM 661 C C . ASN A 1 90 ? 5.596 3.344 -11.397 1.00 97.81 90 ASN A C 1
ATOM 663 O O . ASN A 1 90 ? 5.453 2.714 -12.448 1.00 97.81 90 ASN A O 1
ATOM 667 N N . ASN A 1 91 ? 6.256 4.501 -11.357 1.00 96.88 91 ASN A N 1
ATOM 668 C CA . ASN A 1 91 ? 6.909 5.095 -12.518 1.00 96.88 91 ASN A CA 1
ATOM 669 C C . ASN A 1 91 ? 8.380 5.380 -12.203 1.00 96.88 91 ASN A C 1
ATOM 671 O O . ASN A 1 91 ? 8.754 6.494 -11.833 1.00 96.88 91 ASN A O 1
ATOM 675 N N . GLU A 1 92 ? 9.219 4.363 -12.405 1.00 95.62 92 GLU A N 1
ATOM 676 C CA . GLU A 1 92 ? 10.668 4.430 -12.188 1.00 95.62 92 GLU A CA 1
ATOM 677 C C . GLU A 1 92 ? 11.324 5.566 -12.986 1.00 95.62 92 GLU A C 1
ATOM 679 O O . GLU A 1 92 ? 12.163 6.292 -12.458 1.00 95.62 92 GLU A O 1
ATOM 684 N N . SER A 1 93 ? 10.893 5.785 -14.235 1.00 97.62 93 SER A N 1
ATOM 685 C CA . SER A 1 93 ? 11.445 6.847 -15.088 1.00 97.62 93 SER A CA 1
ATOM 686 C C . SER A 1 93 ? 11.171 8.260 -14.558 1.00 97.62 93 SER A C 1
ATOM 688 O O . SER A 1 93 ? 11.933 9.181 -14.845 1.00 97.62 93 SER A O 1
ATOM 690 N N . ALA A 1 94 ? 10.110 8.420 -13.762 1.00 95.94 94 ALA A N 1
ATOM 691 C CA . ALA A 1 94 ? 9.761 9.655 -13.068 1.00 95.94 94 ALA A CA 1
ATOM 692 C C . ALA A 1 94 ? 10.192 9.658 -11.588 1.00 95.94 94 ALA A C 1
ATOM 694 O O . ALA A 1 94 ? 9.931 10.633 -10.887 1.00 95.94 94 ALA A O 1
ATOM 695 N N . GLY A 1 95 ? 10.836 8.589 -11.102 1.00 95.94 95 GLY A N 1
ATOM 696 C CA . GLY A 1 95 ? 11.212 8.433 -9.695 1.00 95.94 95 GLY A CA 1
ATOM 697 C C . GLY A 1 95 ? 10.022 8.307 -8.737 1.00 95.94 95 GLY A C 1
ATOM 698 O O . GLY A 1 95 ? 10.155 8.669 -7.571 1.00 95.94 95 GLY A O 1
ATOM 699 N N . LEU A 1 96 ? 8.867 7.839 -9.220 1.00 95.81 96 LEU A N 1
ATOM 700 C CA . LEU A 1 96 ? 7.637 7.716 -8.435 1.00 95.81 96 LEU A CA 1
ATOM 701 C C . LEU A 1 96 ? 7.412 6.272 -7.994 1.00 95.81 96 LEU A C 1
ATOM 703 O O . LEU A 1 96 ? 7.379 5.357 -8.821 1.00 95.81 96 LEU A O 1
ATOM 707 N N . TRP A 1 97 ? 7.199 6.104 -6.693 1.00 97.06 97 TRP A N 1
ATOM 708 C CA . TRP A 1 97 ? 6.988 4.818 -6.042 1.00 97.06 97 TRP A CA 1
ATOM 709 C C . TRP A 1 97 ? 5.879 4.939 -5.003 1.00 97.06 97 TRP A C 1
ATOM 711 O O . TRP A 1 97 ? 5.767 5.976 -4.341 1.00 97.06 97 TRP A O 1
ATOM 721 N N . TRP A 1 98 ? 5.111 3.868 -4.826 1.00 98.25 98 TRP A N 1
ATOM 722 C CA . TRP A 1 98 ? 4.211 3.733 -3.690 1.00 98.25 98 TRP A CA 1
ATOM 723 C C . TRP A 1 98 ? 4.994 3.764 -2.377 1.00 98.25 98 TRP A C 1
ATOM 725 O O . TRP A 1 98 ? 6.019 3.101 -2.216 1.00 98.25 98 TRP A O 1
ATOM 735 N N . GLN A 1 99 ? 4.497 4.563 -1.444 1.00 97.94 99 GLN A N 1
ATOM 736 C CA . GLN A 1 99 ? 5.029 4.742 -0.100 1.00 97.94 99 GLN A CA 1
ATOM 737 C C . GLN A 1 99 ? 3.848 4.769 0.865 1.00 97.94 99 GLN A C 1
ATOM 739 O O . GLN A 1 99 ? 2.729 5.081 0.456 1.00 97.94 99 GLN A O 1
ATOM 744 N N . TYR A 1 100 ? 4.094 4.455 2.132 1.00 98.44 100 TYR A N 1
ATOM 745 C CA . TYR A 1 100 ? 3.052 4.469 3.147 1.00 98.44 100 TYR A CA 1
ATOM 746 C C . TYR A 1 100 ? 3.506 5.227 4.389 1.00 98.44 100 TYR A C 1
ATOM 748 O O . TYR A 1 100 ? 4.697 5.298 4.712 1.00 98.44 100 TYR A O 1
ATOM 756 N N . TRP A 1 101 ? 2.515 5.772 5.081 1.00 98.38 101 TRP A N 1
ATOM 757 C CA . TRP A 1 101 ? 2.649 6.420 6.371 1.00 98.38 101 TRP A CA 1
ATOM 758 C C . TRP A 1 101 ? 1.634 5.805 7.320 1.00 98.38 101 TRP A C 1
ATOM 760 O O . TRP A 1 101 ? 0.551 5.402 6.896 1.00 98.38 101 TRP A O 1
ATOM 770 N N . VAL A 1 102 ? 1.978 5.753 8.598 1.00 97.38 102 VAL A N 1
ATOM 771 C CA . VAL A 1 102 ? 1.051 5.393 9.669 1.00 97.38 102 VAL A CA 1
ATOM 772 C C . VAL A 1 102 ? 1.049 6.555 10.644 1.00 97.38 102 VAL A C 1
ATOM 774 O O . VAL A 1 102 ? 2.097 6.909 11.172 1.00 97.38 102 VAL A O 1
ATOM 777 N N . ASN A 1 103 ? -0.113 7.181 10.843 1.00 95.94 103 ASN A N 1
ATOM 778 C CA . ASN A 1 103 ? -0.266 8.352 11.714 1.00 95.94 103 ASN A CA 1
ATOM 779 C C . ASN A 1 103 ? 0.763 9.461 11.418 1.00 95.94 103 ASN A C 1
ATOM 781 O O . ASN A 1 103 ? 1.456 9.935 12.314 1.00 95.94 103 ASN A O 1
ATOM 785 N N . ASP A 1 104 ? 0.874 9.842 10.141 1.00 96.81 104 ASP A N 1
ATOM 786 C CA . ASP A 1 104 ? 1.806 10.854 9.617 1.00 96.81 104 ASP A CA 1
ATOM 787 C C . ASP A 1 104 ? 3.307 10.508 9.719 1.00 96.81 104 ASP A C 1
ATOM 789 O O . ASP A 1 104 ? 4.160 11.299 9.303 1.00 96.81 104 ASP A O 1
ATOM 793 N N . GLU A 1 105 ? 3.665 9.306 10.178 1.00 97.94 105 GLU A N 1
ATOM 794 C CA . GLU A 1 105 ? 5.048 8.827 10.228 1.00 97.94 105 GLU A CA 1
ATOM 795 C C . GLU A 1 105 ? 5.366 7.906 9.046 1.00 97.94 105 GLU A C 1
ATOM 797 O O . GLU A 1 105 ? 4.620 6.974 8.745 1.00 97.94 105 GLU A O 1
ATOM 802 N N . LEU A 1 106 ? 6.486 8.166 8.358 1.00 97.88 106 LEU A N 1
ATOM 803 C CA . LEU A 1 106 ? 6.921 7.349 7.222 1.00 97.88 106 LEU A CA 1
ATOM 804 C C . LEU A 1 106 ? 7.202 5.916 7.684 1.00 97.88 106 LEU A C 1
ATOM 806 O O . LEU A 1 106 ? 7.965 5.702 8.628 1.00 97.88 106 LEU A O 1
ATOM 810 N N . GLY A 1 107 ? 6.654 4.951 6.949 1.00 96.88 107 GLY A N 1
ATOM 811 C CA . GLY A 1 107 ? 6.867 3.530 7.177 1.00 96.88 107 GLY A CA 1
ATOM 812 C C . GLY A 1 107 ? 8.350 3.142 7.286 1.00 96.88 107 GLY A C 1
ATOM 813 O O . GLY A 1 107 ? 9.091 3.310 6.316 1.00 96.88 107 GLY A O 1
ATOM 814 N N . PRO A 1 108 ? 8.812 2.596 8.429 1.00 97.06 108 PRO A N 1
ATOM 815 C CA . PRO A 1 108 ? 10.220 2.243 8.624 1.00 97.06 108 PRO A CA 1
ATOM 816 C C . PRO A 1 108 ? 10.612 0.879 8.031 1.00 97.06 108 PRO A C 1
ATOM 818 O O . PRO A 1 108 ? 11.799 0.549 7.997 1.00 97.06 108 PRO A O 1
ATOM 821 N N . VAL A 1 109 ? 9.642 0.060 7.611 1.00 97.94 109 VAL A N 1
ATOM 822 C CA . VAL A 1 109 ? 9.840 -1.321 7.137 1.00 97.94 109 VAL A CA 1
ATOM 823 C C . VAL A 1 109 ? 8.981 -1.598 5.898 1.00 97.94 109 VAL A C 1
ATOM 825 O O . VAL A 1 109 ? 8.259 -0.728 5.430 1.00 97.94 109 VAL A O 1
ATOM 828 N N . ALA A 1 110 ? 9.074 -2.797 5.317 1.00 98.19 110 ALA A N 1
ATOM 829 C CA . ALA A 1 110 ? 8.164 -3.195 4.243 1.00 98.19 110 ALA A CA 1
ATOM 830 C C . ALA A 1 110 ? 6.714 -3.281 4.759 1.00 98.19 110 ALA A C 1
ATOM 832 O O . ALA A 1 110 ? 6.495 -3.624 5.920 1.00 98.19 110 ALA A O 1
ATOM 833 N N . ALA A 1 111 ? 5.727 -3.018 3.896 1.00 98.38 111 ALA A N 1
ATOM 834 C CA . ALA A 1 111 ? 4.315 -2.946 4.295 1.00 98.38 111 ALA A CA 1
ATOM 835 C C . ALA A 1 111 ? 3.804 -4.232 4.977 1.00 98.38 111 ALA A C 1
ATOM 837 O O . ALA A 1 111 ? 3.047 -4.154 5.935 1.00 98.38 111 ALA A O 1
ATOM 838 N N . ASN A 1 112 ? 4.305 -5.402 4.566 1.00 98.44 112 ASN A N 1
ATOM 839 C CA . ASN A 1 112 ? 3.978 -6.703 5.166 1.00 98.44 112 ASN A CA 1
ATOM 840 C C . ASN A 1 112 ? 4.686 -6.985 6.510 1.00 98.44 112 ASN A C 1
ATOM 842 O O . ASN A 1 112 ? 4.603 -8.088 7.044 1.00 98.44 112 ASN A O 1
ATOM 846 N N . LYS A 1 113 ? 5.503 -6.050 7.002 1.00 98.00 113 LYS A N 1
ATOM 847 C CA . LYS A 1 113 ? 6.251 -6.166 8.263 1.00 98.00 113 LYS A CA 1
ATOM 848 C C . LYS A 1 113 ? 5.802 -5.139 9.296 1.00 98.00 113 LYS A C 1
ATOM 850 O O . LYS A 1 113 ? 6.193 -5.261 10.454 1.00 98.00 113 LYS A O 1
ATOM 855 N N . TYR A 1 114 ? 5.044 -4.123 8.886 1.00 97.75 114 TYR A N 1
ATOM 856 C CA . TYR A 1 114 ? 4.513 -3.121 9.797 1.00 97.75 114 TYR A CA 1
ATOM 857 C C . TYR A 1 114 ? 3.171 -3.596 10.336 1.00 97.75 114 TYR A C 1
ATOM 859 O O . TYR A 1 114 ? 2.165 -3.493 9.639 1.00 97.75 114 TYR A O 1
ATOM 867 N N . GLN A 1 115 ? 3.180 -4.103 11.565 1.00 97.00 115 GLN A N 1
ATOM 868 C CA . GLN A 1 115 ? 1.969 -4.497 12.274 1.00 97.00 115 GLN A CA 1
ATOM 869 C C . GLN A 1 115 ? 1.155 -3.255 12.634 1.00 97.00 115 GLN A C 1
ATOM 871 O O . GLN A 1 115 ? 1.706 -2.273 13.135 1.00 97.00 115 GLN A O 1
ATOM 876 N N . VAL A 1 116 ? -0.137 -3.284 12.334 1.00 94.88 116 VAL A N 1
ATOM 877 C CA . VAL A 1 116 ? -1.080 -2.233 12.730 1.00 94.88 116 VAL A CA 1
ATOM 878 C C . VAL A 1 116 ? -1.687 -2.583 14.088 1.00 94.88 116 VAL A C 1
ATOM 880 O O . VAL A 1 116 ? -1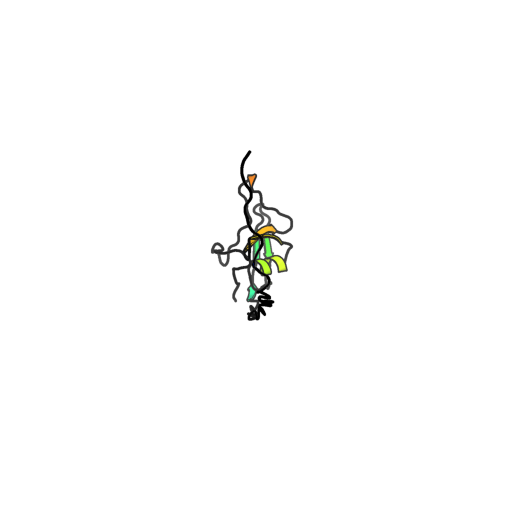.862 -3.753 14.417 1.00 94.88 116 VAL A O 1
ATOM 883 N N . GLU A 1 117 ? -1.974 -1.563 14.890 1.00 92.62 117 GLU A N 1
ATOM 884 C CA . GLU A 1 117 ? -2.473 -1.690 16.264 1.00 92.62 117 GLU A CA 1
ATOM 885 C C . GLU A 1 117 ? -3.702 -0.779 16.450 1.00 92.62 117 GLU A C 1
ATOM 887 O O . GLU A 1 117 ? -3.864 0.181 15.691 1.00 92.62 117 GLU A O 1
ATOM 892 N N . ASP A 1 118 ? -4.556 -1.104 17.431 1.00 88.75 118 ASP A N 1
ATOM 893 C CA . ASP A 1 118 ? -5.763 -0.336 17.805 1.00 88.75 118 ASP A CA 1
ATOM 894 C C . ASP A 1 118 ? -5.451 1.042 18.436 1.00 88.75 118 ASP A C 1
ATOM 896 O O . ASP A 1 118 ? -4.449 1.162 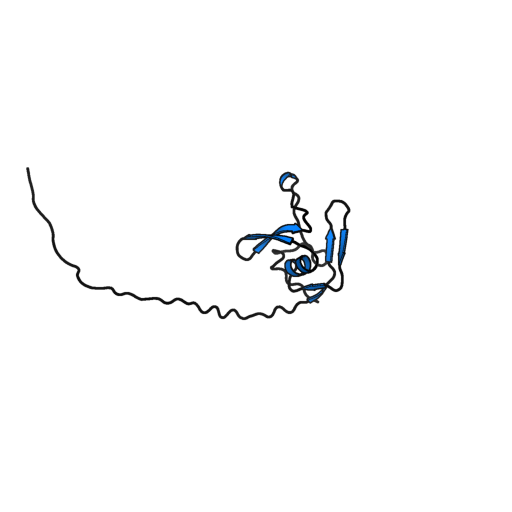19.184 1.00 88.75 118 ASP A O 1
#

Sequence (118 aa):
MVNVLAAKLISTLLIAALISQHAATFIGESSHEIAATGISLHLDFGNGTVLDFHDIEGTDVLNVTESVTEVGVVWYGDLVFVTSIADVSNNESAGLWWQYWVNDELGPVAANKYQVED

Radius of gyration: 27.58 Å; chains: 1; bounding box: 75×66×42 Å